Protein AF-A0A402AM00-F1 (afdb_monomer_lite)

Foldseek 3Di:
DDPPDDPDDVLLVLLLVLLQVLLQVLLVCQVVCVVVVDDPVVSVVSCVVSLVVQACPDVVVVGVVHDPVSNVSSVVNNCNSHPDDPDD

pLDDT: mean 80.43, std 14.56, range [32.34, 92.19]

Structure (mmCIF, N/CA/C/O backbone):
data_AF-A0A402AM00-F1
#
_entry.id   AF-A0A402AM00-F1
#
loop_
_atom_site.group_PDB
_atom_site.id
_atom_site.type_symbol
_atom_site.label_atom_id
_atom_site.label_alt_id
_atom_site.label_comp_id
_atom_site.label_asym_id
_atom_site.label_entity_id
_atom_site.label_seq_id
_atom_site.pdbx_PDB_ins_code
_atom_site.Cartn_x
_atom_site.Cartn_y
_atom_site.Cartn_z
_atom_site.occupancy
_atom_site.B_iso_or_equiv
_atom_site.auth_seq_id
_atom_site.auth_comp_id
_atom_site.auth_asym_id
_atom_site.auth_atom_id
_atom_site.pdbx_PDB_model_num
ATOM 1 N N . MET A 1 1 ? 13.477 -10.615 9.662 1.00 39.34 1 MET A N 1
ATOM 2 C CA . MET A 1 1 ? 13.166 -9.907 10.924 1.00 39.34 1 MET A CA 1
ATOM 3 C C . MET A 1 1 ? 11.661 -9.956 11.120 1.00 39.34 1 MET A C 1
ATOM 5 O O . MET A 1 1 ? 10.958 -9.445 10.263 1.00 39.34 1 MET A O 1
ATOM 9 N N . SER A 1 2 ? 11.168 -10.632 12.162 1.00 48.16 2 SER A N 1
ATOM 10 C CA . SER A 1 2 ? 9.728 -10.720 12.447 1.00 48.16 2 SER A CA 1
ATOM 11 C C . SER A 1 2 ? 9.322 -9.523 13.308 1.00 48.16 2 SER A C 1
ATOM 13 O O . SER A 1 2 ? 9.674 -9.464 14.486 1.00 48.16 2 SER A O 1
ATOM 15 N N . PHE A 1 3 ? 8.666 -8.532 12.698 1.00 52.94 3 PHE A N 1
ATOM 16 C CA . PHE A 1 3 ? 7.973 -7.468 13.425 1.00 52.94 3 PHE A CA 1
ATOM 17 C C . PHE A 1 3 ? 6.763 -8.119 14.108 1.00 52.94 3 PHE A C 1
ATOM 19 O O . PHE A 1 3 ? 5.840 -8.553 13.427 1.00 52.94 3 PHE A O 1
ATOM 26 N N . LEU A 1 4 ? 6.860 -8.276 15.431 1.00 48.50 4 LEU A N 1
ATOM 27 C CA . LEU A 1 4 ? 5.943 -8.972 16.338 1.00 48.50 4 LEU A CA 1
ATOM 28 C C . LEU A 1 4 ? 4.464 -8.944 15.918 1.00 48.50 4 LEU A C 1
ATOM 30 O O . LEU A 1 4 ? 3.953 -7.885 15.571 1.00 48.50 4 LEU A O 1
ATOM 34 N N . SER A 1 5 ? 3.803 -10.102 16.059 1.00 63.19 5 SER A N 1
ATOM 35 C CA . SER A 1 5 ? 2.360 -10.360 15.932 1.00 63.19 5 SER A CA 1
ATOM 36 C C . SER A 1 5 ? 1.483 -9.114 16.034 1.00 63.19 5 SER A C 1
ATOM 38 O O . SER A 1 5 ? 1.019 -8.739 17.111 1.00 63.19 5 SER A O 1
ATOM 40 N N . TYR A 1 6 ? 1.242 -8.501 14.883 1.00 61.91 6 TYR A N 1
ATOM 41 C CA . TYR A 1 6 ? 0.219 -7.491 14.723 1.00 61.91 6 TYR A CA 1
ATOM 42 C C . TYR A 1 6 ? -1.130 -8.222 14.731 1.00 61.91 6 TYR A C 1
ATOM 44 O O . TYR A 1 6 ? -1.302 -9.125 13.910 1.00 61.91 6 TYR A O 1
ATOM 52 N N . PRO A 1 7 ? -2.061 -7.945 15.664 1.00 57.91 7 PRO A N 1
ATOM 53 C CA . PRO A 1 7 ? -3.364 -8.593 15.642 1.00 57.91 7 PRO A CA 1
ATOM 54 C C . PRO A 1 7 ? -4.096 -8.131 14.384 1.00 57.91 7 PRO A C 1
A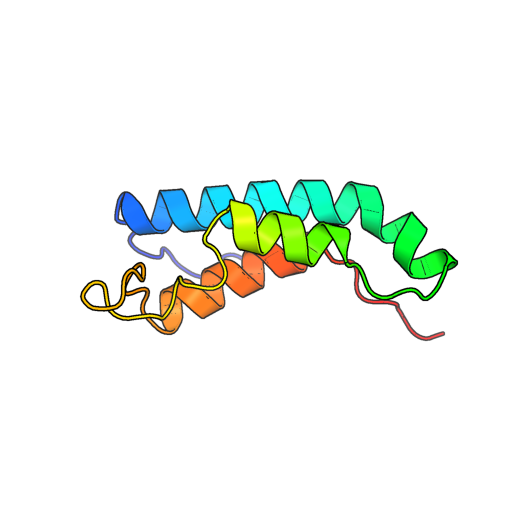TOM 56 O O . PRO A 1 7 ? -4.575 -7.005 14.322 1.00 57.91 7 PRO A O 1
ATOM 59 N N . THR A 1 8 ? -4.134 -8.982 13.362 1.00 65.69 8 THR A N 1
ATOM 60 C CA . THR A 1 8 ? -4.769 -8.670 12.086 1.00 65.69 8 THR A CA 1
ATOM 61 C C . THR A 1 8 ? -6.265 -8.889 12.211 1.00 65.69 8 THR A C 1
ATOM 63 O O . THR A 1 8 ? -6.765 -10.012 12.145 1.00 65.69 8 THR A O 1
ATOM 66 N N . THR A 1 9 ? -7.007 -7.801 12.380 1.00 81.94 9 THR A N 1
ATOM 67 C CA . THR A 1 9 ? -8.404 -7.785 11.940 1.00 81.94 9 THR A CA 1
ATOM 68 C C . THR A 1 9 ? -8.463 -8.125 10.444 1.00 81.94 9 THR A C 1
ATOM 70 O O . THR A 1 9 ? -7.490 -7.909 9.716 1.00 81.94 9 THR A O 1
ATOM 73 N N . ALA A 1 10 ? -9.603 -8.619 9.956 1.00 83.50 10 ALA A N 1
ATOM 74 C CA . ALA A 1 10 ? -9.765 -8.951 8.535 1.00 83.50 10 ALA A CA 1
ATOM 75 C C . ALA A 1 10 ? -9.452 -7.758 7.602 1.00 83.50 10 ALA A C 1
ATOM 77 O O . ALA A 1 10 ? -8.916 -7.935 6.510 1.00 83.50 10 ALA A O 1
ATOM 78 N N . GLU A 1 11 ? -9.727 -6.531 8.054 1.00 81.50 11 GLU A N 1
ATOM 79 C CA . GLU A 1 11 ? -9.418 -5.299 7.320 1.00 81.50 11 GLU A CA 1
ATOM 80 C C . GLU A 1 11 ? -7.903 -5.060 7.202 1.00 81.50 11 GLU A C 1
ATOM 82 O O . GLU A 1 11 ? -7.411 -4.694 6.136 1.00 81.50 11 GLU A O 1
ATOM 87 N N . GLN A 1 12 ? -7.146 -5.306 8.276 1.00 82.94 12 GLN A N 1
ATOM 88 C CA . GLN A 1 12 ? -5.686 -5.160 8.275 1.00 82.94 12 GLN A CA 1
ATOM 89 C C . GLN A 1 12 ? -5.013 -6.232 7.418 1.00 82.94 12 GLN A C 1
ATOM 91 O O . GLN A 1 12 ? -4.070 -5.929 6.693 1.00 82.94 12 GLN A O 1
ATOM 96 N N . GLU A 1 13 ? -5.515 -7.468 7.449 1.00 85.19 13 GLU A N 1
ATOM 97 C CA . GLU A 1 13 ? -5.027 -8.535 6.572 1.00 85.19 13 GLU A CA 1
ATOM 98 C C . GLU A 1 13 ? -5.253 -8.187 5.097 1.00 85.19 13 GLU A C 1
ATOM 100 O O . GLU A 1 13 ? -4.320 -8.241 4.298 1.00 85.19 13 GLU A O 1
ATOM 105 N N . LYS A 1 14 ? -6.454 -7.714 4.744 1.00 86.44 14 LYS A N 1
ATOM 106 C CA . LYS A 1 14 ? -6.768 -7.254 3.385 1.00 86.44 14 LYS A CA 1
ATOM 107 C C . LYS A 1 14 ? -5.839 -6.128 2.923 1.00 86.44 14 LYS A C 1
ATOM 109 O O . LYS A 1 14 ? -5.381 -6.135 1.779 1.00 86.44 14 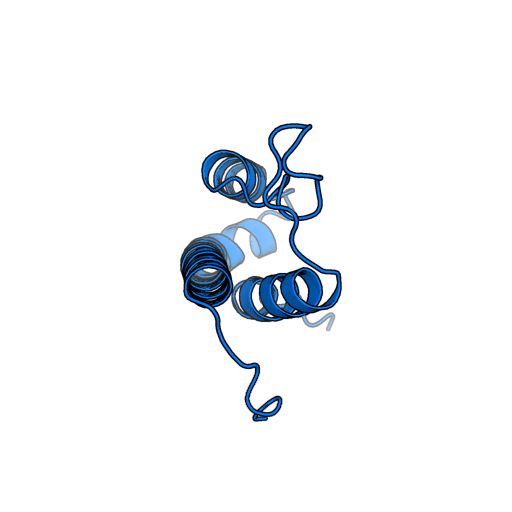LYS A O 1
ATOM 114 N N . LEU A 1 15 ? -5.547 -5.172 3.800 1.00 87.38 15 LEU A N 1
ATOM 115 C CA . LEU A 1 15 ? -4.621 -4.076 3.523 1.00 87.38 15 LEU A CA 1
ATOM 116 C C . LEU A 1 15 ? -3.197 -4.588 3.263 1.00 87.38 15 LEU A C 1
ATOM 118 O O . LEU A 1 15 ? -2.560 -4.154 2.303 1.00 87.38 15 LEU A O 1
ATOM 122 N N . LEU A 1 16 ? -2.712 -5.544 4.059 1.00 87.56 16 LEU A N 1
ATOM 123 C CA . LEU A 1 16 ? -1.389 -6.146 3.868 1.00 87.56 16 LEU A CA 1
ATOM 124 C C . LEU A 1 16 ? -1.305 -6.970 2.583 1.00 87.56 16 LEU A C 1
ATOM 126 O O . LEU A 1 16 ? -0.302 -6.873 1.876 1.00 87.56 16 LEU A O 1
ATOM 130 N N . THR A 1 17 ? -2.351 -7.727 2.251 1.00 89.38 17 THR A N 1
ATOM 131 C CA . THR A 1 17 ? -2.443 -8.462 0.982 1.00 89.38 17 THR A CA 1
ATOM 132 C C . THR A 1 17 ? -2.436 -7.503 -0.204 1.00 89.38 17 THR A C 1
ATOM 134 O O . THR A 1 17 ? -1.661 -7.689 -1.134 1.00 89.38 17 THR A O 1
ATOM 137 N N . THR A 1 18 ? -3.199 -6.410 -0.134 1.00 90.62 18 THR A N 1
ATOM 138 C CA . THR A 1 18 ? -3.204 -5.378 -1.184 1.00 90.62 18 THR A CA 1
ATOM 139 C C . THR A 1 18 ? -1.812 -4.755 -1.353 1.00 90.62 18 THR A C 1
ATOM 141 O O . THR A 1 18 ? -1.318 -4.614 -2.470 1.00 90.62 18 THR A O 1
ATOM 144 N N . ALA A 1 19 ? -1.136 -4.418 -0.248 1.00 90.38 19 ALA A N 1
ATOM 145 C CA . ALA A 1 19 ? 0.227 -3.888 -0.284 1.00 90.38 19 ALA A CA 1
ATOM 146 C C . ALA A 1 19 ? 1.236 -4.899 -0.856 1.00 90.38 19 ALA A C 1
ATOM 148 O O . ALA A 1 19 ? 2.176 -4.503 -1.542 1.00 90.38 19 ALA A O 1
ATOM 149 N N . ALA A 1 20 ? 1.044 -6.194 -0.587 1.00 89.19 20 ALA A N 1
ATOM 150 C CA . ALA A 1 20 ? 1.863 -7.271 -1.127 1.00 89.19 20 ALA A CA 1
ATOM 151 C C . ALA A 1 20 ? 1.697 -7.419 -2.646 1.00 89.19 20 ALA A C 1
ATOM 153 O O . ALA A 1 20 ? 2.692 -7.431 -3.360 1.00 89.19 20 ALA A O 1
ATOM 154 N N . GLU A 1 21 ? 0.460 -7.451 -3.140 1.00 91.69 21 GLU A N 1
ATOM 155 C CA . GLU A 1 21 ? 0.170 -7.546 -4.576 1.00 91.69 21 GLU A CA 1
ATOM 156 C C . GLU A 1 21 ? 0.726 -6.346 -5.354 1.00 91.69 21 GLU A C 1
ATOM 158 O O . GLU A 1 21 ? 1.293 -6.499 -6.437 1.00 91.69 21 GLU A O 1
ATOM 163 N N . LEU A 1 22 ? 0.600 -5.140 -4.792 1.00 92.19 22 LEU A N 1
ATOM 164 C CA . LEU A 1 22 ? 1.188 -3.933 -5.368 1.00 92.19 22 LEU A CA 1
ATOM 165 C C . LEU A 1 22 ? 2.719 -3.998 -5.375 1.00 92.19 22 LEU A C 1
ATOM 167 O O . LEU A 1 22 ? 3.336 -3.638 -6.375 1.00 92.19 22 LEU A O 1
ATOM 171 N N . ALA A 1 23 ? 3.333 -4.480 -4.291 1.00 89.50 23 ALA A N 1
ATOM 172 C CA . ALA A 1 23 ? 4.779 -4.661 -4.215 1.00 89.50 23 ALA A CA 1
ATOM 173 C C . ALA A 1 23 ? 5.286 -5.600 -5.320 1.00 89.50 23 ALA A C 1
ATOM 175 O O . ALA A 1 23 ? 6.265 -5.277 -5.990 1.00 89.50 23 ALA A O 1
ATOM 176 N N . ASP A 1 24 ? 4.599 -6.719 -5.547 1.00 90.00 24 ASP A N 1
ATOM 177 C CA . ASP A 1 24 ? 4.990 -7.696 -6.564 1.00 90.00 24 ASP A CA 1
ATOM 178 C C . ASP A 1 24 ? 4.894 -7.087 -7.978 1.00 90.00 24 ASP A C 1
ATOM 180 O O . ASP A 1 24 ? 5.849 -7.166 -8.753 1.00 90.00 24 ASP A O 1
ATOM 184 N N . ARG A 1 25 ? 3.814 -6.347 -8.283 1.00 89.56 25 ARG A N 1
ATOM 185 C CA . ARG A 1 25 ? 3.682 -5.596 -9.551 1.00 89.56 25 ARG A CA 1
ATOM 186 C C . ARG A 1 25 ? 4.764 -4.533 -9.727 1.00 89.56 25 ARG A C 1
ATOM 188 O O . ARG A 1 25 ? 5.228 -4.283 -10.840 1.00 89.56 25 ARG A O 1
ATOM 195 N N . PHE A 1 26 ? 5.160 -3.866 -8.645 1.00 89.00 26 PHE A N 1
ATOM 196 C CA . PHE A 1 26 ? 6.192 -2.832 -8.707 1.00 89.00 26 PHE A CA 1
ATOM 197 C C . PHE A 1 26 ? 7.567 -3.442 -8.938 1.00 89.00 26 PHE A C 1
ATOM 199 O O . PHE A 1 26 ? 8.336 -2.878 -9.713 1.00 89.00 26 PHE A O 1
ATOM 206 N N . ALA A 1 27 ? 7.840 -4.609 -8.354 1.00 87.06 27 ALA A N 1
ATOM 207 C CA . ALA A 1 27 ? 9.084 -5.338 -8.555 1.00 87.06 27 ALA A CA 1
ATOM 208 C C . ALA A 1 27 ? 9.274 -5.753 -10.024 1.00 87.06 27 ALA A C 1
ATOM 210 O O . ALA A 1 27 ? 10.376 -5.615 -10.553 1.00 87.06 27 ALA A O 1
ATOM 211 N N . GLU A 1 28 ? 8.206 -6.170 -10.714 1.00 87.19 28 GLU A N 1
ATOM 212 C CA . GLU A 1 28 ? 8.245 -6.490 -12.153 1.00 87.19 28 GLU A CA 1
ATOM 213 C C . GLU A 1 28 ? 8.681 -5.293 -13.011 1.00 87.19 28 GLU A C 1
ATOM 215 O O . GLU A 1 28 ? 9.419 -5.442 -13.986 1.00 87.19 28 GLU A O 1
ATOM 220 N N . ARG A 1 29 ? 8.244 -4.083 -12.641 1.00 85.38 29 ARG A N 1
ATOM 221 C CA . ARG A 1 29 ? 8.531 -2.845 -13.385 1.00 85.38 29 ARG A CA 1
ATOM 222 C C . ARG A 1 29 ? 9.765 -2.103 -12.877 1.00 85.38 29 ARG A C 1
ATOM 224 O O . ARG A 1 29 ? 10.233 -1.186 -13.555 1.00 85.38 29 ARG A O 1
ATOM 231 N N . ALA A 1 30 ? 10.293 -2.481 -11.713 1.00 81.81 30 ALA A N 1
ATOM 232 C CA . ALA A 1 30 ? 11.367 -1.768 -11.032 1.00 81.81 30 ALA A CA 1
ATOM 233 C C . ALA A 1 30 ? 12.609 -1.639 -11.916 1.00 81.81 30 ALA A C 1
ATOM 235 O O . ALA A 1 30 ? 13.122 -0.540 -12.080 1.00 81.81 30 ALA A O 1
ATOM 236 N N . ALA A 1 31 ? 13.029 -2.727 -12.572 1.00 78.75 31 ALA A N 1
ATOM 237 C CA . ALA A 1 31 ? 14.205 -2.721 -13.443 1.00 78.75 31 ALA A CA 1
ATOM 238 C C . ALA A 1 31 ? 14.076 -1.739 -14.622 1.00 78.75 31 ALA A C 1
ATOM 240 O O . ALA A 1 31 ? 15.049 -1.080 -14.987 1.00 78.75 31 ALA A O 1
ATOM 241 N N . ARG A 1 32 ? 12.872 -1.612 -15.199 1.00 80.94 32 ARG A N 1
ATOM 242 C CA . ARG A 1 32 ? 12.601 -0.674 -16.297 1.00 80.94 32 ARG A CA 1
ATOM 243 C C . ARG A 1 32 ? 12.711 0.770 -15.813 1.00 80.94 32 ARG A C 1
ATOM 245 O O . ARG A 1 32 ? 13.426 1.559 -16.418 1.00 80.94 32 ARG A O 1
ATOM 252 N N . TYR A 1 33 ? 12.048 1.105 -14.706 1.00 79.31 33 TYR A N 1
ATOM 253 C CA . TYR A 1 33 ? 12.083 2.466 -14.165 1.00 79.31 33 TYR A CA 1
ATOM 254 C C . TYR A 1 33 ? 13.469 2.870 -13.647 1.00 79.31 33 TYR A C 1
ATOM 256 O O . TYR A 1 33 ? 13.865 4.020 -13.832 1.00 79.31 33 TYR A O 1
ATOM 264 N N . ASP A 1 34 ? 14.235 1.933 -13.082 1.00 77.12 34 ASP A N 1
ATOM 265 C CA . ASP A 1 34 ? 15.619 2.175 -12.660 1.00 77.12 34 ASP A CA 1
ATOM 266 C C . ASP 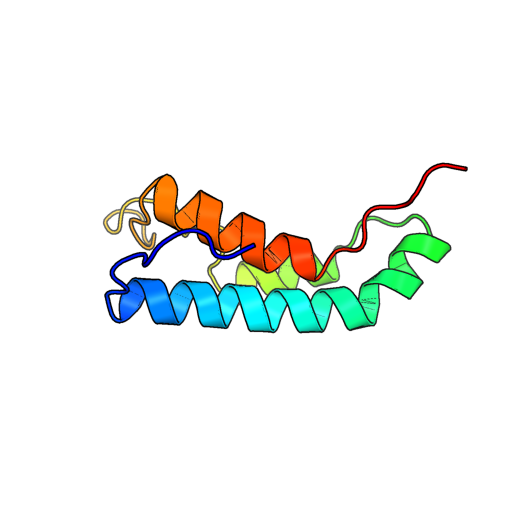A 1 34 ? 16.541 2.498 -13.843 1.00 77.12 34 ASP A C 1
ATOM 268 O O . ASP A 1 34 ? 17.404 3.376 -13.724 1.00 77.12 34 ASP A O 1
ATOM 272 N N . TRP A 1 35 ? 16.349 1.809 -14.976 1.00 75.75 35 TRP A N 1
ATOM 273 C CA . TRP A 1 35 ? 17.131 2.009 -16.198 1.00 75.75 35 TRP A CA 1
ATOM 274 C C . TRP A 1 35 ? 16.743 3.293 -16.937 1.00 75.75 35 TRP A C 1
ATOM 276 O O . TRP A 1 35 ? 17.615 4.049 -17.358 1.00 75.75 35 TRP A O 1
ATOM 286 N N . GLU A 1 36 ? 15.443 3.562 -17.064 1.00 81.25 36 GLU A N 1
ATOM 287 C CA . GLU A 1 36 ? 14.930 4.751 -17.753 1.00 81.25 36 GLU A CA 1
ATOM 288 C C . GLU A 1 36 ? 15.123 6.030 -16.921 1.00 81.25 36 GLU A C 1
ATOM 290 O O . GLU A 1 36 ? 15.223 7.117 -17.480 1.00 81.25 36 GLU A O 1
ATOM 295 N N . GLY A 1 37 ? 15.194 5.928 -15.587 1.00 76.69 37 GLY A N 1
ATOM 296 C CA . GLY A 1 37 ? 15.276 7.088 -14.692 1.00 76.69 37 GLY A CA 1
ATOM 297 C C . GLY A 1 37 ? 13.979 7.903 -14.639 1.00 76.69 37 GLY A C 1
ATOM 298 O O . GLY A 1 37 ? 13.997 9.086 -14.300 1.00 76.69 37 GLY A O 1
ATOM 299 N N . HIS A 1 38 ? 12.857 7.288 -15.012 1.00 79.06 38 HIS A N 1
ATOM 300 C CA . HIS A 1 38 ? 11.555 7.937 -15.117 1.00 79.06 38 HIS A CA 1
ATOM 301 C C . HIS A 1 38 ? 10.717 7.746 -13.852 1.00 79.06 38 HIS A C 1
ATOM 303 O O . HIS A 1 38 ? 10.815 6.742 -13.146 1.00 79.06 38 HIS A O 1
ATOM 309 N N . PHE A 1 39 ? 9.833 8.708 -13.592 1.00 77.25 39 PHE A N 1
ATOM 310 C CA . PHE A 1 39 ? 8.854 8.597 -12.517 1.00 77.25 39 PHE A CA 1
ATOM 311 C C . PHE A 1 39 ? 7.843 7.466 -12.809 1.00 77.25 39 PHE A C 1
ATOM 313 O O . PHE A 1 39 ? 7.309 7.410 -13.923 1.00 77.25 39 PHE A O 1
ATOM 320 N N . PRO A 1 40 ? 7.524 6.585 -11.839 1.00 81.69 40 PRO A N 1
ATOM 321 C CA . PRO A 1 40 ? 6.708 5.399 -12.081 1.00 81.69 40 PRO A CA 1
ATOM 322 C C . PRO A 1 40 ? 5.204 5.721 -12.080 1.00 81.69 40 PRO A C 1
ATOM 324 O O . PRO A 1 40 ? 4.472 5.396 -11.144 1.00 81.69 40 PRO A O 1
ATOM 327 N N . ILE A 1 41 ? 4.727 6.369 -13.147 1.00 86.56 41 ILE A N 1
ATOM 328 C CA . ILE A 1 41 ? 3.320 6.788 -13.302 1.00 86.56 41 ILE A CA 1
ATOM 329 C C . ILE A 1 41 ? 2.355 5.594 -13.195 1.00 86.56 41 ILE A C 1
ATOM 331 O O . ILE A 1 41 ? 1.299 5.710 -12.574 1.00 86.56 41 ILE A O 1
ATOM 335 N N . GLU A 1 42 ? 2.721 4.434 -13.749 1.00 87.38 42 GLU A N 1
ATOM 336 C CA . GLU A 1 42 ? 1.886 3.225 -13.683 1.00 87.38 42 GLU A CA 1
ATOM 337 C C . GLU A 1 42 ? 1.713 2.732 -12.241 1.00 87.38 42 GLU A C 1
ATOM 339 O O . GLU A 1 42 ? 0.623 2.312 -11.865 1.00 87.38 42 GLU A O 1
ATOM 344 N N . ASN A 1 43 ? 2.741 2.870 -11.397 1.00 88.31 43 ASN A N 1
ATOM 345 C CA . ASN A 1 43 ? 2.648 2.487 -9.987 1.00 88.31 43 ASN A CA 1
ATOM 346 C C . ASN A 1 43 ? 1.677 3.405 -9.231 1.00 88.31 43 ASN A C 1
ATOM 348 O O . ASN A 1 43 ? 0.898 2.939 -8.405 1.00 88.31 43 ASN A O 1
ATOM 352 N N . PHE A 1 44 ? 1.668 4.705 -9.541 1.00 88.19 44 PHE A N 1
ATOM 353 C CA . PHE A 1 44 ? 0.692 5.640 -8.969 1.00 88.19 44 PHE A CA 1
ATOM 354 C C . PHE A 1 44 ? -0.742 5.329 -9.391 1.00 88.19 44 PHE A C 1
ATOM 356 O O . PHE A 1 44 ? -1.658 5.446 -8.575 1.00 88.19 44 PHE A O 1
ATOM 363 N N . LYS A 1 45 ? -0.937 4.912 -10.644 1.00 91.50 45 LYS A N 1
ATOM 364 C CA . LYS A 1 45 ? -2.243 4.466 -11.128 1.00 91.50 45 LYS A CA 1
ATOM 365 C C . LYS A 1 45 ? -2.714 3.222 -10.369 1.00 91.50 45 LYS A C 1
ATOM 367 O O . LYS A 1 45 ? -3.833 3.228 -9.865 1.00 91.50 45 LYS A O 1
ATOM 372 N N . ASP A 1 46 ? -1.845 2.229 -10.194 1.00 92.00 46 ASP A N 1
ATOM 373 C CA . ASP A 1 46 ? -2.168 1.018 -9.430 1.00 92.00 46 ASP A CA 1
ATOM 374 C C . ASP A 1 46 ? -2.520 1.337 -7.963 1.00 92.00 46 ASP A C 1
ATOM 376 O O . ASP A 1 46 ? -3.473 0.781 -7.419 1.00 92.00 46 ASP A O 1
ATOM 380 N N . LEU A 1 47 ? -1.811 2.280 -7.324 1.00 92.00 47 LEU A N 1
ATOM 381 C CA . LEU A 1 47 ? -2.134 2.740 -5.962 1.00 92.00 47 LEU A CA 1
ATOM 382 C C . LEU A 1 47 ? -3.512 3.402 -5.881 1.00 92.00 47 LEU A C 1
ATOM 384 O O . LEU A 1 47 ? -4.221 3.238 -4.885 1.00 92.00 47 LEU A O 1
ATOM 388 N N . HIS A 1 48 ? -3.879 4.177 -6.902 1.00 90.12 48 HIS A N 1
ATOM 389 C CA . HIS A 1 48 ? -5.180 4.828 -6.969 1.00 90.12 48 HIS A CA 1
ATOM 390 C C . HIS A 1 48 ? -6.304 3.802 -7.149 1.00 90.12 48 HIS A C 1
ATOM 392 O O . HIS A 1 48 ? -7.273 3.824 -6.393 1.00 90.12 48 HIS A O 1
ATOM 398 N N . GLU A 1 49 ? -6.149 2.871 -8.092 1.00 91.62 49 GLU A N 1
ATOM 399 C CA . GLU A 1 49 ? -7.131 1.814 -8.366 1.00 91.62 49 GLU A CA 1
ATOM 400 C C . GLU A 1 49 ? -7.320 0.870 -7.172 1.00 91.62 49 GLU A C 1
ATOM 402 O O . GLU A 1 49 ? -8.441 0.453 -6.885 1.00 91.62 49 GLU A O 1
ATOM 407 N N . ALA A 1 50 ? -6.252 0.592 -6.420 1.00 90.06 50 ALA A N 1
ATOM 408 C CA . ALA A 1 50 ? -6.309 -0.205 -5.197 1.00 90.06 50 ALA A CA 1
ATOM 409 C C . ALA A 1 50 ? -6.921 0.541 -3.991 1.00 90.06 50 ALA A C 1
ATOM 411 O O . ALA A 1 50 ? -7.050 -0.036 -2.910 1.00 90.06 50 ALA A O 1
ATOM 412 N N . GLY A 1 51 ? -7.254 1.832 -4.123 1.00 89.25 51 GLY A N 1
ATOM 413 C CA . GLY A 1 51 ? -7.723 2.660 -3.005 1.00 89.25 51 GLY A CA 1
ATOM 414 C C . GLY A 1 51 ? -6.659 2.883 -1.923 1.00 89.25 51 GLY A C 1
ATOM 415 O O . GLY A 1 51 ? -6.980 3.269 -0.799 1.00 89.25 51 GLY A O 1
ATOM 416 N N . TYR A 1 52 ? -5.384 2.644 -2.243 1.00 89.62 52 TYR A N 1
ATOM 417 C CA . TYR A 1 52 ? -4.270 2.728 -1.299 1.00 89.62 52 TYR A CA 1
ATOM 418 C C . TYR A 1 52 ? -4.023 4.175 -0.841 1.00 89.62 52 TYR A C 1
ATOM 420 O O . TYR A 1 52 ? -3.650 4.437 0.301 1.00 89.62 52 TYR A O 1
ATOM 428 N N . LEU A 1 53 ? -4.282 5.145 -1.722 1.00 88.94 53 LEU A N 1
ATOM 429 C CA . LEU A 1 53 ? -4.069 6.571 -1.445 1.00 88.94 53 LEU A CA 1
ATOM 430 C C . LEU A 1 53 ? -5.080 7.168 -0.451 1.00 88.94 53 LEU A C 1
ATOM 432 O O . LEU A 1 53 ? -4.861 8.271 0.044 1.00 88.94 53 LEU A O 1
ATOM 436 N N . THR A 1 54 ? -6.167 6.459 -0.139 1.00 91.00 54 THR A N 1
ATOM 437 C CA . THR A 1 54 ? -7.211 6.916 0.794 1.00 91.00 54 THR A CA 1
ATOM 438 C C . THR A 1 54 ? -7.211 6.141 2.112 1.00 91.00 54 THR A C 1
ATOM 440 O O . THR A 1 54 ? -8.118 6.310 2.930 1.00 91.00 54 THR A O 1
ATOM 443 N N . LEU A 1 55 ? -6.184 5.317 2.359 1.00 87.25 55 LEU A N 1
ATOM 444 C CA . LEU A 1 55 ? -6.083 4.471 3.550 1.00 87.25 55 LEU A CA 1
ATOM 445 C C . LEU A 1 55 ? -6.240 5.261 4.855 1.00 87.25 55 LEU A C 1
ATOM 447 O O . LEU A 1 55 ? -7.028 4.876 5.712 1.00 87.25 55 LEU A O 1
ATOM 451 N N . SER A 1 56 ? -5.537 6.388 4.983 1.00 86.69 56 SER A N 1
ATOM 452 C CA . SER A 1 56 ? -5.519 7.221 6.192 1.00 86.69 56 SER A CA 1
ATOM 453 C C . SER A 1 56 ? -6.738 8.129 6.355 1.00 86.69 56 SER A C 1
ATOM 455 O O . SER A 1 56 ? -6.913 8.737 7.411 1.00 86.69 56 SER A O 1
ATOM 457 N N . LEU A 1 57 ? -7.564 8.269 5.315 1.00 88.50 57 LEU A N 1
ATOM 458 C CA . LEU A 1 57 ? -8.706 9.170 5.366 1.00 88.50 57 LEU A CA 1
ATOM 459 C C . LEU A 1 57 ? -9.798 8.588 6.277 1.00 88.50 57 LEU A C 1
ATOM 461 O O . LEU A 1 57 ? -10.037 7.376 6.256 1.00 88.50 57 LEU A O 1
ATOM 465 N N . PRO A 1 58 ? -10.505 9.429 7.051 1.00 86.44 58 PRO A N 1
ATOM 466 C CA . PRO A 1 58 ? -11.695 9.008 7.777 1.00 86.44 58 PRO A CA 1
ATOM 467 C C . PRO A 1 58 ? -12.730 8.372 6.843 1.00 86.44 58 PRO A C 1
ATOM 469 O O . PRO A 1 58 ? -12.905 8.811 5.703 1.00 86.44 58 PRO A O 1
ATOM 472 N N . ARG A 1 59 ? -13.474 7.380 7.346 1.00 86.06 59 ARG A N 1
ATOM 473 C CA . ARG A 1 59 ? -14.532 6.701 6.573 1.00 86.06 59 ARG A CA 1
ATOM 474 C C . ARG A 1 59 ? -15.625 7.663 6.096 1.00 86.06 59 ARG A C 1
ATOM 476 O O . ARG A 1 59 ? -16.146 7.497 5.000 1.00 86.06 59 ARG A O 1
ATOM 483 N N . GLU A 1 60 ? -15.903 8.714 6.866 1.00 87.88 60 GLU A N 1
ATOM 484 C CA . GLU A 1 60 ? -16.855 9.784 6.519 1.00 87.88 60 GLU A CA 1
ATOM 485 C C . GLU A 1 60 ? -16.458 10.572 5.260 1.00 87.88 60 GLU A C 1
ATOM 487 O O . GLU A 1 60 ? -17.316 11.129 4.582 1.00 87.88 60 GLU A O 1
ATOM 492 N N . LEU A 1 61 ? -15.167 10.583 4.918 1.00 87.25 61 LEU A N 1
ATOM 493 C CA . LEU A 1 61 ? -14.626 11.230 3.721 1.00 87.25 61 LEU A CA 1
ATOM 494 C C . LEU A 1 61 ? -14.343 10.224 2.589 1.00 87.25 61 LEU A C 1
ATOM 496 O O . LEU A 1 61 ? -13.627 10.547 1.645 1.00 87.25 61 LEU A O 1
ATOM 500 N N . GLY A 1 62 ? -14.874 8.998 2.686 1.00 82.25 62 GLY A N 1
ATOM 501 C CA . GLY A 1 62 ? -14.648 7.929 1.707 1.00 82.25 62 GLY A CA 1
ATOM 502 C C . GLY A 1 62 ? -13.305 7.205 1.855 1.00 82.25 62 GLY A C 1
ATOM 503 O O . GLY A 1 62 ? -12.866 6.528 0.926 1.00 82.25 62 GLY A O 1
ATOM 504 N N . GLY A 1 63 ? -12.635 7.357 3.000 1.00 85.38 63 GLY A N 1
ATOM 505 C CA . GLY A 1 63 ? -11.397 6.656 3.328 1.00 85.38 63 GLY A CA 1
ATOM 506 C C . GLY A 1 63 ? -11.593 5.314 4.026 1.00 85.38 63 GLY A C 1
ATOM 507 O O . GLY A 1 63 ? 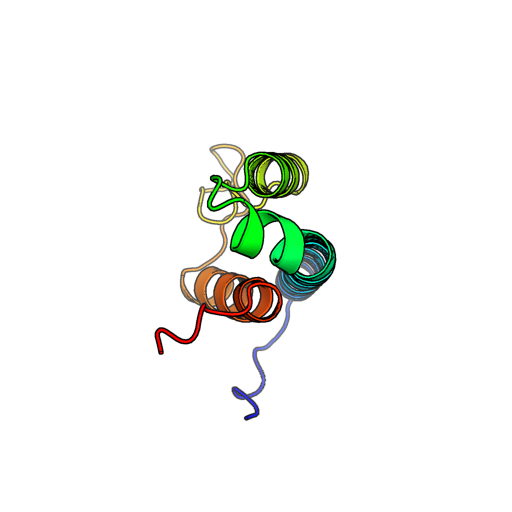-12.715 4.877 4.282 1.00 85.38 63 GLY A O 1
ATOM 508 N N . GLN A 1 64 ? -10.483 4.664 4.376 1.00 84.75 64 GLN A N 1
ATOM 509 C CA . GLN A 1 64 ? -10.509 3.363 5.062 1.00 84.75 64 GLN A CA 1
ATOM 510 C C . GLN A 1 64 ? -10.334 3.480 6.587 1.00 84.75 64 GLN A C 1
ATOM 512 O O . GLN A 1 64 ? -10.584 2.519 7.316 1.00 84.75 64 GLN A O 1
ATOM 517 N N . GLY A 1 65 ? -9.980 4.668 7.089 1.00 86.44 65 GLY A N 1
ATOM 518 C CA . GLY A 1 65 ? -9.782 4.930 8.515 1.00 86.44 65 GLY A CA 1
ATOM 519 C C . GLY A 1 65 ? -8.600 4.165 9.113 1.00 86.44 65 GLY A C 1
ATOM 520 O O . GLY A 1 65 ? -8.640 3.831 10.295 1.00 86.44 65 GLY A O 1
ATOM 521 N N . ALA A 1 66 ? -7.587 3.848 8.302 1.00 86.50 66 ALA A N 1
ATOM 522 C CA . ALA A 1 66 ? -6.400 3.127 8.737 1.00 86.50 66 ALA A CA 1
ATOM 523 C C . ALA A 1 66 ? -5.631 3.948 9.778 1.00 86.50 66 ALA A C 1
ATOM 525 O O . ALA A 1 66 ? -5.415 5.154 9.614 1.00 86.50 66 ALA A O 1
ATOM 526 N N . SER A 1 67 ? -5.195 3.286 10.847 1.00 87.75 67 SER A N 1
ATOM 527 C CA . SER A 1 67 ? -4.349 3.920 11.851 1.00 87.75 67 SER A CA 1
ATOM 528 C C . SER A 1 67 ? -2.953 4.204 11.288 1.00 87.75 67 SER A C 1
ATOM 530 O O . SER A 1 67 ? -2.530 3.632 10.281 1.00 87.75 67 SER A O 1
ATOM 532 N N . LEU A 1 68 ? -2.186 5.055 11.976 1.00 87.12 68 LEU A N 1
ATOM 533 C CA . LEU A 1 68 ? -0.784 5.301 11.625 1.00 87.12 68 LEU A CA 1
ATOM 534 C C . LEU A 1 68 ? 0.024 3.997 11.541 1.00 87.12 68 LEU A C 1
ATOM 536 O O . LEU A 1 68 ? 0.880 3.848 10.674 1.00 87.12 68 LEU A O 1
ATOM 540 N N . LEU A 1 69 ? -0.257 3.050 12.432 1.00 87.44 69 LEU A N 1
ATOM 541 C CA . LEU A 1 69 ? 0.474 1.795 12.499 1.00 87.44 69 LEU A CA 1
ATOM 542 C C . LEU A 1 69 ? 0.137 0.879 11.314 1.00 87.44 69 LEU A C 1
ATOM 544 O O . LEU A 1 69 ? 1.044 0.298 10.720 1.00 87.44 69 LEU A O 1
ATOM 548 N N . ASP A 1 70 ? -1.129 0.852 10.887 1.00 87.25 70 ASP A N 1
ATOM 549 C CA . ASP A 1 70 ? -1.550 0.140 9.674 1.00 87.25 70 ASP A CA 1
ATOM 550 C C . ASP A 1 70 ? -0.857 0.709 8.428 1.00 87.25 70 ASP A C 1
ATOM 552 O O . ASP A 1 70 ? -0.378 -0.043 7.582 1.00 87.25 70 ASP A O 1
ATOM 556 N N . LEU A 1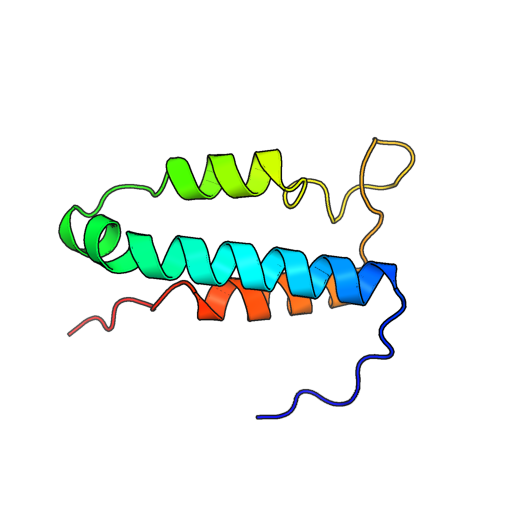 71 ? -0.735 2.039 8.342 1.00 88.88 71 LEU A N 1
ATOM 557 C CA . LEU A 1 71 ? -0.033 2.708 7.243 1.00 88.88 71 LEU A CA 1
ATOM 558 C C . LEU A 1 71 ? 1.456 2.367 7.213 1.00 88.88 71 LEU A C 1
ATOM 560 O O . LEU A 1 71 ? 1.993 2.102 6.140 1.00 88.88 71 LEU A O 1
ATOM 564 N N . VAL A 1 72 ? 2.123 2.361 8.370 1.00 90.19 72 VAL A N 1
ATOM 565 C CA . VAL A 1 72 ? 3.545 1.998 8.465 1.00 90.19 72 VAL A CA 1
ATOM 566 C C . VAL A 1 72 ? 3.754 0.552 8.024 1.00 90.19 72 VAL A C 1
ATOM 568 O O . VAL A 1 72 ? 4.679 0.273 7.262 1.00 90.19 72 VAL A O 1
ATOM 571 N N . HIS A 1 73 ? 2.875 -0.363 8.432 1.00 86.75 73 HIS A N 1
ATOM 572 C CA . HIS A 1 73 ? 2.937 -1.754 7.995 1.00 86.75 73 HIS A CA 1
ATOM 573 C C . HIS A 1 73 ? 2.686 -1.912 6.489 1.00 86.75 73 HIS A C 1
ATOM 575 O O . HIS A 1 73 ? 3.448 -2.613 5.817 1.00 86.75 73 HIS A O 1
ATOM 581 N N . ALA A 1 74 ? 1.677 -1.225 5.946 1.00 89.12 74 ALA A N 1
ATOM 582 C CA . ALA A 1 74 ? 1.393 -1.204 4.513 1.00 89.12 74 ALA A CA 1
ATOM 583 C C . ALA A 1 74 ? 2.600 -0.698 3.715 1.00 89.12 74 ALA A C 1
ATOM 585 O O . ALA A 1 74 ? 3.059 -1.361 2.787 1.00 89.12 74 ALA A O 1
ATOM 586 N N . GLN A 1 75 ? 3.161 0.446 4.119 1.00 90.31 75 GLN A N 1
ATOM 587 C CA . GLN A 1 75 ? 4.311 1.068 3.462 1.00 90.31 75 GLN A CA 1
ATOM 588 C C . GLN A 1 75 ? 5.552 0.191 3.556 1.00 90.31 75 GLN A C 1
ATOM 590 O O . GLN A 1 75 ? 6.265 0.047 2.568 1.00 90.31 75 GLN A O 1
ATOM 595 N N . TYR A 1 76 ? 5.787 -0.443 4.705 1.00 88.81 76 TYR A N 1
ATOM 596 C CA . TYR A 1 76 ? 6.888 -1.384 4.863 1.00 88.81 76 TYR A CA 1
ATOM 597 C C . TYR A 1 76 ? 6.749 -2.582 3.918 1.00 88.81 76 TYR A C 1
ATOM 599 O O . TYR A 1 76 ? 7.729 -2.982 3.291 1.00 88.81 76 TYR A O 1
ATOM 607 N N . ARG A 1 77 ? 5.541 -3.146 3.776 1.00 88.25 77 ARG A N 1
ATOM 608 C CA . ARG A 1 77 ? 5.302 -4.258 2.845 1.00 88.25 77 ARG A CA 1
ATOM 609 C C . ARG A 1 77 ? 5.419 -3.822 1.386 1.00 88.25 77 ARG A C 1
ATOM 611 O O . ARG A 1 77 ? 6.020 -4.556 0.603 1.00 88.25 77 ARG A O 1
ATOM 618 N N . LEU A 1 78 ? 4.887 -2.648 1.045 1.00 88.75 78 LEU A N 1
ATOM 619 C CA . LEU A 1 78 ? 4.953 -2.061 -0.294 1.00 88.75 78 LEU A CA 1
ATOM 620 C C . LEU A 1 78 ? 6.406 -1.792 -0.715 1.00 88.75 78 LEU A C 1
ATOM 622 O O . LEU A 1 78 ? 6.805 -2.115 -1.831 1.00 88.75 78 LEU A O 1
ATOM 626 N N . ALA A 1 79 ? 7.217 -1.258 0.204 1.00 86.75 79 ALA A N 1
ATOM 627 C CA . ALA A 1 79 ? 8.623 -0.938 -0.030 1.00 86.75 79 ALA A CA 1
ATOM 628 C C . ALA A 1 79 ? 9.480 -2.169 -0.357 1.00 86.75 79 ALA A C 1
ATOM 630 O O . ALA A 1 79 ? 10.479 -2.040 -1.053 1.00 86.75 79 ALA A O 1
ATOM 631 N N . GLN A 1 80 ? 9.085 -3.373 0.068 1.00 83.69 80 GLN A N 1
ATOM 632 C CA . GLN A 1 80 ? 9.799 -4.604 -0.301 1.00 83.69 80 GLN A CA 1
ATOM 633 C C . GLN A 1 80 ? 9.768 -4.882 -1.812 1.00 83.69 80 GLN A C 1
ATOM 635 O O . GLN A 1 80 ? 10.650 -5.571 -2.314 1.00 83.69 80 GLN A O 1
ATOM 640 N N . GLY A 1 81 ? 8.781 -4.338 -2.534 1.00 79.44 81 GLY A N 1
ATOM 641 C CA . GLY A 1 81 ? 8.686 -4.424 -3.993 1.00 79.44 81 GLY A CA 1
ATOM 642 C C . GLY A 1 81 ? 9.456 -3.336 -4.741 1.00 79.44 81 GLY A C 1
ATOM 643 O O . GLY A 1 81 ? 9.547 -3.3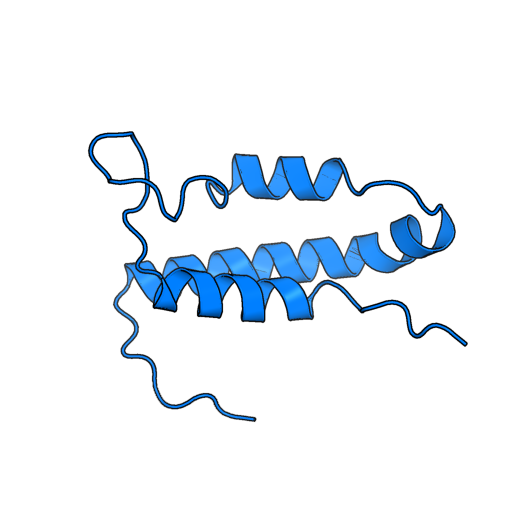75 -5.964 1.00 79.44 81 GLY A O 1
ATOM 644 N N . MET A 1 82 ? 10.011 -2.352 -4.028 1.00 72.69 82 MET A N 1
ATOM 645 C CA . MET A 1 82 ? 10.794 -1.269 -4.613 1.00 72.69 82 MET A CA 1
ATOM 646 C C . MET A 1 82 ? 12.262 -1.441 -4.218 1.00 72.69 82 MET A C 1
ATOM 648 O O . MET A 1 82 ? 12.661 -0.961 -3.156 1.00 72.69 82 MET A O 1
ATOM 652 N N . PRO A 1 83 ? 13.096 -2.123 -5.022 1.00 57.47 83 PRO A N 1
ATOM 653 C CA . PRO A 1 83 ? 14.517 -2.196 -4.726 1.00 57.47 83 PRO A CA 1
ATOM 654 C C . PRO A 1 83 ? 15.112 -0.783 -4.725 1.00 57.47 83 PRO A C 1
ATOM 656 O O . PRO A 1 83 ? 15.129 -0.095 -5.742 1.00 57.47 83 PRO A O 1
ATOM 659 N N . GLN A 1 84 ? 15.602 -0.334 -3.568 1.00 50.16 84 GLN A N 1
ATOM 660 C CA . GLN A 1 84 ? 16.363 0.905 -3.481 1.00 50.16 84 GLN A CA 1
ATOM 661 C C . GLN A 1 84 ? 17.632 0.809 -4.338 1.00 50.16 84 GLN A C 1
ATOM 663 O O . GLN A 1 84 ? 18.465 -0.081 -4.140 1.00 50.16 84 GLN A O 1
ATOM 668 N N . ARG A 1 85 ? 17.814 1.771 -5.250 1.00 47.09 85 ARG A N 1
ATOM 669 C CA . ARG A 1 85 ? 19.077 1.993 -5.957 1.00 47.09 85 ARG A CA 1
ATOM 670 C C . ARG A 1 85 ? 20.222 2.030 -4.933 1.00 47.09 85 ARG A C 1
ATOM 672 O O . ARG A 1 85 ? 20.298 2.935 -4.099 1.00 47.09 85 ARG A O 1
ATOM 679 N N . ARG A 1 86 ? 21.135 1.057 -4.995 1.00 32.34 86 ARG A N 1
ATOM 680 C CA . ARG A 1 86 ? 22.446 1.156 -4.342 1.00 32.34 86 ARG A CA 1
ATOM 681 C C . ARG A 1 86 ? 23.251 2.161 -5.158 1.00 32.34 86 ARG A C 1
ATOM 683 O O . ARG A 1 86 ? 23.699 1.834 -6.249 1.00 32.34 86 ARG A O 1
ATOM 690 N N . TRP A 1 87 ? 23.385 3.388 -4.663 1.00 36.19 87 TRP A N 1
ATOM 691 C CA . TRP A 1 87 ? 24.335 4.347 -5.222 1.00 36.19 87 TRP A CA 1
ATOM 692 C C . TRP A 1 87 ? 25.743 3.764 -5.043 1.00 36.19 87 TRP A C 1
ATOM 694 O O . TRP A 1 87 ? 26.195 3.573 -3.913 1.00 36.19 87 TRP A O 1
ATOM 704 N N . SER A 1 88 ? 26.372 3.386 -6.153 1.00 34.91 88 SER A N 1
ATOM 705 C CA . SER A 1 88 ? 27.799 3.065 -6.259 1.00 34.91 88 SER A CA 1
ATOM 706 C C . SER A 1 88 ? 28.542 4.247 -6.848 1.00 34.91 88 SER A C 1
ATOM 708 O O . SER A 1 88 ? 28.004 4.790 -7.841 1.00 34.91 88 SER A O 1
#

Organism: NCBI:txid2014872

InterPro domains:
  IPR009100 Acyl-CoA dehydrogenase/oxidase, N-terminal and middle domain superfamily [SSF56645] (6-83)
  IPR013786 Acyl-CoA dehydrogenase/oxidase, N-terminal [PF02771] (9-81)
  IPR037069 Acyl-CoA dehydrogenase/oxidase, N-terminal domain superfamily [G3DSA:1.10.540.10] (5-88)

Secondary structure (DSSP, 8-state):
---------HHHHHHHHHHHHHHHHHHHHHHHHHHHT---HHHHHHHHHTTGGGTTS-GGGT-----HHHHHHHHHHHHTTS------

Radius of gyration: 14.24 Å; chains: 1; bounding box: 45×22×34 Å

Sequence (88 aa):
MSFLSYPTTAEQEKLLTTAAELADRFAERAARYDWEGHFPIENFKDLHEAGYLTLSLPRELGGQGASLLDLVHAQYRLAQGMPQRRWS